Protein AF-A0A8J3I5Z4-F1 (afdb_monomer)

Foldseek 3Di:
DDDDDPPDDDPDDDPDDDDDDDDDDDDPPPPPPPPPPPPPPPPPDDFFAQAPDDLVRQLVQQQDADPNHRAPCRVVSVLLNVLCVVLRGHSVVLVVQLCVQCNVQRRPQSVQQLASNQDACLPPPDDDPRGHRDPHNSRNSNQVSLCCRVCPVVVNDDSNDPVPPD

Mean predicted aligned error: 13.32 Å

Organism: NCBI:txid2778364

pLDDT: mean 82.31, std 19.78, range [40.34, 98.81]

Secondary structure (DSSP, 8-state):
------SSSSS-S---------------------------------SBSS-SS-HHHHHHHHTS-BTTB--TTTT-HHHHHHHHHHHTB-HHHHHHHHHHHHTTTTSHHHHHH--TT--B-TT-S-EETTEE--SSHHHHHHHHHHIIIIIIIS----TT---TT-

Radius of gyration: 31.23 Å; Cα contacts (8 Å, |Δi|>4): 208; chains: 1; bounding box: 58×37×91 Å

Nearest PDB structures (foldseek):
  7pj6-assembly1_AAA  TM=8.235E-01  e=3.923E-05  Streptococcus pneumoniae R6
  7pod-assembly1_A  TM=8.237E-01  e=5.077E-05  Streptococcus pneumoniae R6
  4q2w-assembly1_A  TM=8.570E-01  e=1.119E-03  Streptococcus pneumoniae TIGR4
  4pi9-assembly1_A  TM=7.452E-01  e=4.621E-03  Staphylococcus aureus subsp. aureus Mu50
  5wqw-assembly1_A  TM=6.629E-01  e=1.572E-02  Clostridium perfringens str. 13

Sequence (166 aa):
MSLSRLCLIGLLCLVAFGLAAYVVAPGITASGRAQTTLSLQTEAYIVTGKPTISVAKLDQILCETYNGVRPKACHSGQDLYNLGIEYGIDPIFALAFFRQESTYGTSPLAQRTLNLGNMRCAGYATCYEGFRVYADLAEGYNDWYRLIAHGYVNGEVSSQCPCKDV

Solvent-accessible surface area (backbone atoms only — not comparable to full-atom values): 10231 Å² total; per-residue (Å²): 139,80,92,88,86,89,73,91,89,85,82,91,83,82,92,79,86,79,95,74,83,88,80,90,79,82,75,84,76,74,74,78,71,81,75,78,74,78,75,78,77,76,74,77,88,66,66,61,40,74,65,86,61,53,46,70,56,41,23,56,58,34,54,41,71,50,97,89,34,64,23,84,49,37,77,42,21,58,58,50,43,50,50,15,62,74,66,40,28,21,34,57,54,58,52,51,41,15,40,73,59,17,56,47,30,45,37,77,65,18,66,70,19,32,24,40,64,64,49,61,22,67,86,56,92,47,62,56,99,64,22,36,44,39,96,42,56,64,58,20,44,50,54,49,52,46,39,45,43,45,27,64,71,69,62,55,67,50,102,80,49,52,66,80,87,116

Structure (mmCIF, N/CA/C/O backbone):
data_AF-A0A8J3I5Z4-F1
#
_entry.id   AF-A0A8J3I5Z4-F1
#
loop_
_atom_site.group_PDB
_atom_site.id
_atom_site.type_symbol
_atom_site.label_atom_id
_atom_site.label_alt_id
_atom_site.label_comp_id
_atom_site.label_asym_id
_atom_site.label_entity_id
_atom_site.label_seq_id
_atom_site.pdbx_PDB_ins_code
_atom_site.Cartn_x
_atom_site.Cartn_y
_atom_site.Cartn_z
_atom_site.occupancy
_atom_site.B_iso_or_equiv
_atom_site.auth_seq_id
_atom_site.auth_comp_id
_atom_site.auth_asym_id
_atom_site.auth_atom_id
_atom_site.pdbx_PDB_model_num
ATOM 1 N N . MET A 1 1 ? 44.483 -21.899 50.166 1.00 42.59 1 MET A N 1
ATOM 2 C CA . MET A 1 1 ? 43.941 -20.847 51.056 1.00 42.59 1 MET A CA 1
ATOM 3 C C . MET A 1 1 ? 42.425 -20.958 51.011 1.00 42.59 1 MET A C 1
ATOM 5 O O . MET A 1 1 ? 41.851 -20.745 49.955 1.00 42.59 1 MET A O 1
ATOM 9 N N . SER A 1 2 ? 41.819 -21.453 52.093 1.00 40.53 2 SER A N 1
ATOM 10 C CA . SER A 1 2 ? 40.436 -21.956 52.134 1.00 40.53 2 SER A CA 1
ATOM 11 C C . SER A 1 2 ? 39.484 -20.933 52.756 1.00 40.53 2 SER A C 1
ATOM 13 O O . SER A 1 2 ? 39.735 -20.472 53.868 1.00 40.53 2 SER A O 1
ATOM 15 N N . LEU A 1 3 ? 38.375 -20.643 52.063 1.00 51.94 3 LEU A N 1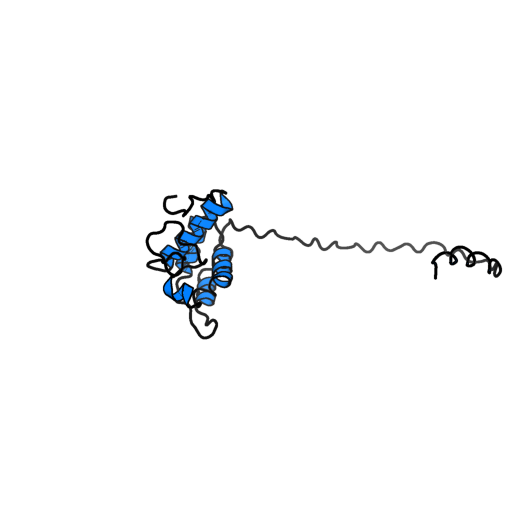
ATOM 16 C CA . LEU A 1 3 ? 37.143 -20.079 52.628 1.00 51.94 3 LEU A CA 1
ATOM 17 C C . LEU A 1 3 ? 36.709 -20.925 53.834 1.00 51.94 3 LEU A C 1
ATOM 19 O O . LEU A 1 3 ? 36.637 -22.140 53.677 1.00 51.94 3 LEU A O 1
ATOM 23 N N . SER A 1 4 ? 36.438 -20.303 54.991 1.00 52.84 4 SER A N 1
ATOM 24 C CA . SER A 1 4 ? 35.485 -20.749 56.040 1.00 52.84 4 SER A CA 1
ATOM 25 C C . SER A 1 4 ? 35.811 -20.107 57.404 1.00 52.84 4 SER A C 1
ATOM 27 O O . SER A 1 4 ? 36.215 -20.826 58.307 1.00 52.84 4 SER A O 1
ATOM 29 N N . ARG A 1 5 ? 35.715 -18.769 57.572 1.00 52.59 5 ARG A N 1
ATOM 30 C CA . ARG A 1 5 ? 35.777 -18.069 58.894 1.00 52.59 5 ARG A CA 1
ATOM 31 C C . ARG A 1 5 ? 35.159 -16.652 58.892 1.00 52.59 5 ARG A C 1
ATOM 33 O O . ARG A 1 5 ? 35.759 -15.721 59.412 1.00 52.59 5 ARG A O 1
ATOM 40 N N . LEU A 1 6 ? 33.985 -16.451 58.293 1.00 50.56 6 LEU A N 1
ATOM 41 C CA . LEU A 1 6 ? 33.252 -15.170 58.397 1.00 50.56 6 LEU A CA 1
ATOM 42 C C . LEU A 1 6 ? 31.758 -15.391 58.670 1.00 50.56 6 LEU A C 1
ATOM 44 O O . LEU A 1 6 ? 30.883 -14.744 58.107 1.00 50.56 6 LEU A O 1
ATOM 48 N N . CYS A 1 7 ? 31.471 -16.341 59.554 1.00 50.69 7 CYS A N 1
ATOM 49 C CA . CYS A 1 7 ? 30.174 -16.482 60.195 1.00 50.69 7 CYS A CA 1
ATOM 50 C C . CYS A 1 7 ? 30.429 -16.406 61.703 1.00 50.69 7 CYS A C 1
ATOM 52 O O . CYS A 1 7 ? 31.345 -17.069 62.182 1.00 50.69 7 CYS A O 1
ATOM 54 N N . LEU A 1 8 ? 29.624 -15.609 62.409 1.00 48.78 8 LEU A N 1
ATOM 55 C CA . LEU A 1 8 ? 29.734 -15.254 63.830 1.00 48.78 8 LEU A CA 1
ATOM 56 C C . LEU A 1 8 ? 30.886 -14.288 64.158 1.00 48.78 8 LEU A C 1
ATOM 58 O O . LEU A 1 8 ? 32.028 -14.708 64.220 1.00 48.78 8 LEU A O 1
ATOM 62 N N . ILE A 1 9 ? 30.555 -13.008 64.376 1.00 50.94 9 ILE A N 1
ATOM 63 C CA . ILE A 1 9 ? 31.105 -12.020 65.352 1.00 50.94 9 ILE A CA 1
ATOM 64 C C . ILE A 1 9 ? 30.618 -10.622 64.895 1.00 50.94 9 ILE A C 1
ATOM 66 O O . ILE A 1 9 ? 31.375 -9.715 64.583 1.00 50.94 9 ILE A O 1
ATOM 70 N N . GLY A 1 10 ? 29.302 -10.453 64.766 1.00 40.34 10 GLY A N 1
ATOM 71 C CA . GLY A 1 10 ? 28.694 -9.164 64.395 1.00 40.34 10 GLY A CA 1
ATOM 72 C C . GLY A 1 10 ? 27.285 -8.992 64.954 1.00 40.34 10 GLY A C 1
ATOM 73 O O . GLY A 1 10 ? 26.504 -8.195 64.453 1.00 40.34 10 GLY A O 1
ATOM 74 N N . LEU A 1 11 ? 26.946 -9.793 65.962 1.00 52.22 11 LEU A N 1
ATOM 75 C CA . LEU A 1 11 ? 25.686 -9.777 66.683 1.00 52.22 11 LEU A CA 1
ATOM 76 C C . LEU A 1 11 ? 26.089 -9.840 68.156 1.00 52.22 11 LEU A C 1
ATOM 78 O O . LEU A 1 11 ? 26.712 -10.827 68.532 1.00 52.22 11 LEU A O 1
ATOM 82 N N . LEU A 1 12 ? 25.779 -8.786 68.924 1.00 50.34 12 LEU A N 1
ATOM 83 C CA . LEU A 1 12 ? 26.123 -8.514 70.341 1.00 50.34 12 LEU A CA 1
ATOM 84 C C . LEU A 1 12 ? 27.144 -7.385 70.546 1.00 50.34 12 LEU A C 1
ATOM 86 O O . LEU A 1 12 ? 28.254 -7.620 71.000 1.00 50.34 12 LEU A O 1
ATOM 90 N N . CYS A 1 13 ? 26.736 -6.144 70.284 1.00 40.97 13 CYS A N 1
ATOM 91 C CA . CYS A 1 13 ? 27.122 -4.987 71.097 1.00 40.97 13 CYS A CA 1
ATOM 92 C C . CYS A 1 13 ? 26.168 -3.831 70.770 1.00 40.97 13 CYS A C 1
ATOM 94 O O . CYS A 1 13 ? 25.931 -3.559 69.600 1.00 40.97 13 CYS A O 1
ATOM 96 N N . LEU A 1 14 ? 25.677 -3.144 71.807 1.00 40.59 14 LEU A N 1
ATOM 97 C CA . LEU A 1 14 ? 24.772 -1.978 71.786 1.00 40.59 14 LEU A CA 1
ATOM 98 C C . LEU A 1 14 ? 23.265 -2.274 71.920 1.00 40.59 14 LEU A C 1
ATOM 100 O O . LEU A 1 14 ? 22.423 -1.628 71.307 1.00 40.59 14 LEU A O 1
ATOM 104 N N . VAL A 1 15 ? 22.920 -3.176 72.844 1.00 48.00 15 VAL A N 1
ATOM 105 C CA . VAL A 1 15 ? 21.737 -2.977 73.699 1.00 48.00 15 VAL A CA 1
ATOM 106 C C . VAL A 1 15 ? 22.200 -2.165 74.905 1.00 48.00 15 VAL A C 1
ATOM 108 O O . VAL A 1 15 ? 22.722 -2.735 75.854 1.00 48.00 15 VAL A O 1
ATOM 111 N N . ALA A 1 16 ? 22.092 -0.843 74.827 1.00 51.28 16 ALA A N 1
ATOM 112 C CA . ALA A 1 16 ? 22.021 0.075 75.966 1.00 51.28 16 ALA A CA 1
ATOM 113 C C . ALA A 1 16 ? 22.096 1.492 75.407 1.00 51.28 16 ALA A C 1
ATOM 115 O O . ALA A 1 16 ? 23.153 1.880 74.938 1.00 51.28 16 ALA A O 1
ATOM 116 N N . PHE A 1 17 ? 20.986 2.224 75.409 1.00 48.28 17 PHE A N 1
ATOM 117 C CA . PHE A 1 17 ? 20.892 3.629 75.822 1.00 48.28 17 PHE A CA 1
ATOM 118 C C . PHE A 1 17 ? 19.505 4.154 75.438 1.00 48.28 17 PHE A C 1
ATOM 120 O O . PHE A 1 17 ? 19.126 4.141 74.273 1.00 48.28 17 PHE A O 1
ATOM 127 N N . GLY A 1 18 ? 18.774 4.657 76.433 1.00 45.47 18 GLY A N 1
ATOM 128 C CA . GLY A 1 18 ? 17.736 5.658 76.196 1.00 45.47 18 GLY A CA 1
ATOM 129 C C . GLY A 1 18 ? 16.291 5.194 76.332 1.00 45.47 18 GLY A C 1
ATOM 130 O O . GLY A 1 18 ? 15.524 5.270 75.382 1.00 45.47 18 GLY A O 1
ATOM 131 N N . LEU A 1 19 ? 15.890 4.823 77.550 1.00 50.56 19 LEU A N 1
ATOM 132 C CA . LEU A 1 19 ? 14.538 5.116 78.028 1.00 50.56 19 LEU A CA 1
ATOM 133 C C . LEU A 1 19 ? 14.365 6.644 78.054 1.00 50.56 19 LEU A C 1
ATOM 135 O O . LEU A 1 19 ? 14.903 7.310 78.934 1.00 50.56 19 LEU A O 1
ATOM 139 N N . ALA A 1 20 ? 13.616 7.191 77.100 1.00 51.19 20 ALA A N 1
ATOM 140 C CA . ALA A 1 20 ? 13.028 8.521 77.199 1.00 51.19 20 ALA A CA 1
ATOM 141 C C . ALA A 1 20 ? 11.578 8.433 76.714 1.00 51.19 20 ALA A C 1
ATOM 143 O O . ALA A 1 20 ? 11.296 8.113 75.562 1.00 51.19 20 ALA A O 1
ATOM 144 N N . ALA A 1 21 ? 10.666 8.626 77.659 1.00 49.41 21 ALA A N 1
ATOM 145 C CA . ALA A 1 21 ? 9.230 8.607 77.468 1.00 49.41 21 ALA A CA 1
ATOM 146 C C . ALA A 1 21 ? 8.710 9.916 76.839 1.00 49.41 21 ALA A C 1
ATOM 148 O O . ALA A 1 21 ? 9.381 10.944 76.908 1.00 49.41 21 ALA A O 1
ATOM 149 N N . TYR A 1 22 ? 7.451 9.847 76.377 1.00 44.88 22 TYR A N 1
ATOM 150 C CA . TYR A 1 22 ? 6.548 10.933 75.945 1.00 44.88 22 TYR A CA 1
ATOM 151 C C . TYR A 1 22 ? 6.810 11.445 74.512 1.00 44.88 22 TYR A C 1
ATOM 153 O O . TYR A 1 22 ? 7.924 11.804 74.171 1.00 44.88 22 TYR A O 1
ATOM 161 N N . VAL A 1 23 ? 5.855 11.492 73.574 1.00 47.59 23 VAL A N 1
ATOM 162 C CA . VAL A 1 23 ? 4.419 11.817 73.649 1.00 47.59 23 VAL A CA 1
ATOM 163 C C . VAL A 1 23 ? 3.655 11.028 72.567 1.00 47.59 23 VAL A C 1
ATOM 165 O O . VAL A 1 23 ? 4.051 11.031 71.403 1.00 47.59 23 VAL A O 1
ATOM 168 N N . VAL A 1 24 ? 2.533 10.390 72.921 1.00 55.66 24 VAL A N 1
ATOM 169 C CA . VAL A 1 24 ? 1.562 9.868 71.941 1.00 55.66 24 VAL A CA 1
ATOM 170 C C . VAL A 1 24 ? 0.753 11.054 71.417 1.00 55.66 24 VAL A C 1
ATOM 172 O O . VAL A 1 24 ? -0.097 11.587 72.127 1.00 55.66 24 VAL A O 1
ATOM 175 N N . ALA A 1 25 ? 1.035 11.495 70.192 1.00 58.53 25 ALA A N 1
ATOM 176 C CA . ALA A 1 25 ? 0.177 12.447 69.496 1.00 58.53 25 ALA A CA 1
ATOM 177 C C . ALA A 1 25 ? -1.092 11.723 69.000 1.00 58.53 25 ALA A C 1
ATOM 179 O O . ALA A 1 25 ? -0.974 10.690 68.332 1.00 58.53 25 ALA A O 1
ATOM 180 N N . PRO A 1 26 ? -2.303 12.225 69.299 1.00 58.47 26 PRO A N 1
ATOM 181 C CA . PRO A 1 26 ? -3.528 11.656 68.769 1.00 58.47 26 PRO A CA 1
ATOM 182 C C . PRO A 1 26 ? -3.738 12.107 67.317 1.00 58.47 26 PRO A C 1
ATOM 184 O O . PRO A 1 26 ? -3.685 13.293 67.006 1.00 58.47 26 PRO A O 1
ATOM 187 N N . GLY A 1 27 ? -4.006 11.133 66.446 1.00 57.56 27 GLY A N 1
ATOM 188 C CA . GLY A 1 27 ? -4.813 11.286 65.234 1.00 57.56 27 GLY A CA 1
ATOM 189 C C . GLY A 1 27 ? -4.358 12.324 64.209 1.00 57.56 27 GLY A C 1
ATOM 190 O O . GLY A 1 27 ? -4.991 13.365 64.063 1.00 57.56 27 GLY A O 1
ATOM 191 N N . ILE A 1 28 ? -3.380 11.973 63.368 1.00 54.31 28 ILE A N 1
ATOM 192 C CA . ILE A 1 28 ? -3.390 12.494 61.997 1.00 54.31 28 ILE A CA 1
ATOM 193 C C . ILE A 1 28 ? -4.484 11.721 61.259 1.00 54.31 28 ILE A C 1
ATOM 195 O O . ILE A 1 28 ? -4.272 10.599 60.804 1.00 54.31 28 ILE A O 1
ATOM 199 N N . THR A 1 29 ? -5.678 12.302 61.160 1.00 57.28 29 THR A N 1
ATOM 200 C CA . THR A 1 29 ? -6.632 11.910 60.122 1.00 57.28 29 THR A CA 1
ATOM 201 C C . THR A 1 29 ? -5.954 12.142 58.780 1.00 57.28 29 THR A C 1
ATOM 203 O O . THR A 1 29 ? -5.798 13.281 58.338 1.00 57.28 29 THR A O 1
ATOM 206 N N . ALA A 1 30 ? -5.512 11.056 58.149 1.00 58.66 30 ALA A N 1
ATOM 207 C CA . ALA A 1 30 ? -5.125 11.070 56.753 1.00 58.66 30 ALA A CA 1
ATOM 208 C C . ALA A 1 30 ? -6.342 11.549 55.952 1.00 58.66 30 ALA A C 1
ATOM 210 O O . ALA A 1 30 ? -7.336 10.836 55.822 1.00 58.66 30 ALA A O 1
ATOM 211 N N . SER A 1 31 ? -6.286 12.789 55.468 1.00 62.94 31 SER A N 1
ATOM 212 C CA . SER A 1 31 ? -7.228 13.279 54.471 1.00 62.94 31 SER A CA 1
A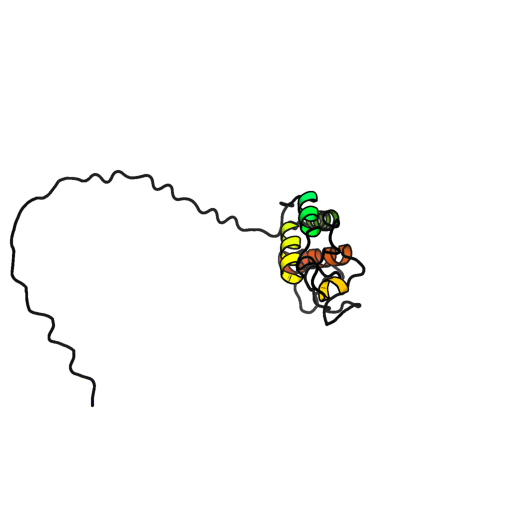TOM 213 C C . SER A 1 31 ? -7.089 12.370 53.255 1.00 62.94 31 SER A C 1
ATOM 215 O O . SER A 1 31 ? -6.038 12.346 52.609 1.00 62.94 31 SER A O 1
ATOM 217 N N . GLY A 1 32 ? -8.114 11.552 53.008 1.00 57.97 32 GLY A N 1
ATOM 218 C CA . GLY A 1 32 ? -8.196 10.678 51.850 1.00 57.97 32 GLY A CA 1
ATOM 219 C C . GLY A 1 32 ? -8.230 11.535 50.596 1.00 57.97 32 GLY A C 1
ATOM 220 O O . GLY A 1 32 ? -9.295 11.932 50.130 1.00 57.97 32 GLY A O 1
ATOM 221 N N . ARG A 1 33 ? -7.054 11.853 50.054 1.00 63.47 33 ARG A N 1
ATOM 222 C CA . ARG A 1 33 ? -6.938 12.412 48.715 1.00 63.47 33 ARG A CA 1
ATOM 223 C C . ARG A 1 33 ? -7.512 11.350 47.791 1.00 63.47 33 ARG A C 1
ATOM 225 O O . ARG A 1 33 ? -6.933 10.271 47.687 1.00 63.47 33 ARG A O 1
ATOM 232 N N . ALA A 1 34 ? -8.657 11.638 47.176 1.00 64.50 34 ALA A N 1
ATOM 233 C CA . ALA A 1 34 ? -9.178 10.829 46.089 1.00 64.50 34 ALA A CA 1
ATOM 234 C C . ALA A 1 34 ? -8.044 10.674 45.069 1.00 64.50 34 ALA A C 1
ATOM 236 O O . ALA A 1 34 ? -7.643 11.634 44.408 1.00 64.50 34 ALA A O 1
ATOM 237 N N . GLN A 1 35 ? -7.445 9.487 45.032 1.00 56.28 35 GLN A N 1
ATOM 238 C CA . GLN A 1 35 ? -6.535 9.120 43.971 1.00 56.28 35 GLN A CA 1
ATOM 239 C C . GLN A 1 35 ? -7.430 8.904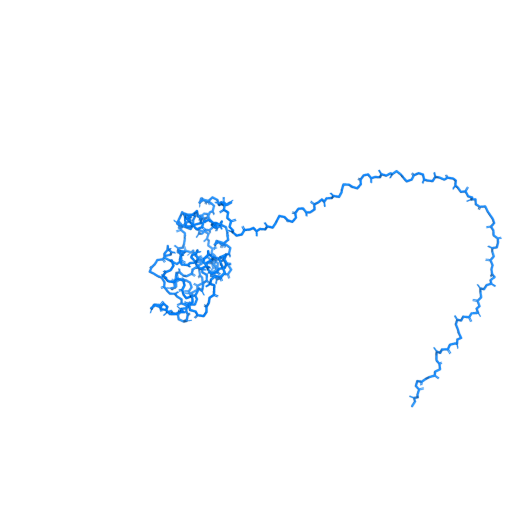 42.764 1.00 56.28 35 GLN A C 1
ATOM 241 O O . GLN A 1 35 ? -8.076 7.867 42.641 1.00 56.28 35 GLN A O 1
ATOM 246 N N . THR A 1 36 ? -7.509 9.914 41.901 1.00 56.16 36 THR A N 1
ATOM 247 C CA . THR A 1 36 ? -7.945 9.712 40.526 1.00 56.16 36 THR A CA 1
ATOM 248 C C . THR A 1 36 ? -6.961 8.718 39.931 1.00 56.16 36 THR A C 1
ATOM 250 O O . THR A 1 36 ? -5.858 9.081 39.523 1.00 56.16 36 THR A O 1
ATOM 253 N N . THR A 1 37 ? -7.315 7.438 39.970 1.00 57.97 37 THR A N 1
ATOM 254 C CA . THR A 1 37 ? -6.649 6.421 39.179 1.00 57.97 37 THR A CA 1
ATOM 255 C C . THR A 1 37 ? -6.869 6.836 37.736 1.00 57.97 37 THR A C 1
ATOM 257 O O . THR A 1 37 ? -7.967 6.725 37.194 1.00 57.97 37 THR A O 1
ATOM 260 N N . LEU A 1 38 ? -5.833 7.413 37.130 1.00 54.22 38 LEU A N 1
ATOM 261 C CA . LEU A 1 38 ? -5.794 7.608 35.696 1.00 54.22 38 LEU A CA 1
ATOM 262 C C . LEU A 1 38 ? -5.860 6.201 35.102 1.00 54.22 38 LEU A C 1
ATOM 264 O O . LEU A 1 38 ? -4.872 5.468 35.109 1.00 54.22 38 LEU A O 1
ATOM 268 N N . SER A 1 39 ? -7.058 5.783 34.698 1.00 56.31 39 SER A N 1
ATOM 269 C CA . SER A 1 39 ? -7.232 4.582 33.902 1.00 56.31 39 SER A CA 1
ATOM 270 C C . SER A 1 39 ? -6.487 4.853 32.606 1.00 56.31 39 SER A C 1
ATOM 272 O O . SER A 1 39 ? -6.936 5.635 31.770 1.00 56.31 39 SER A O 1
ATOM 274 N N . LEU A 1 40 ? -5.292 4.280 32.484 1.00 57.03 40 LEU A N 1
ATOM 275 C CA . LEU A 1 40 ? -4.608 4.191 31.211 1.00 57.03 40 LEU A CA 1
ATOM 276 C C . LEU A 1 40 ? -5.467 3.248 30.365 1.00 57.03 40 LEU A C 1
ATOM 278 O O . LEU A 1 40 ? -5.277 2.031 30.401 1.00 57.03 40 LEU A O 1
ATOM 282 N N . GLN A 1 41 ? -6.476 3.796 29.681 1.00 58.41 41 GLN A N 1
ATOM 283 C CA . GLN A 1 41 ? -7.171 3.087 28.618 1.00 58.41 41 GLN A CA 1
ATOM 284 C C . GLN A 1 41 ? -6.110 2.778 27.573 1.00 58.41 41 GLN A C 1
ATOM 286 O O . GLN A 1 41 ? -5.752 3.604 26.739 1.00 58.41 41 GLN A O 1
ATOM 291 N N . THR A 1 42 ? -5.541 1.584 27.680 1.00 61.81 42 THR A N 1
ATOM 292 C CA . THR A 1 42 ? -4.766 1.003 26.600 1.00 61.81 42 THR A CA 1
ATOM 293 C C . THR A 1 42 ? -5.815 0.585 25.586 1.00 61.81 42 THR A C 1
ATOM 295 O O . THR A 1 42 ? -6.298 -0.545 25.625 1.00 61.81 42 THR A O 1
ATOM 298 N N . GLU A 1 43 ? -6.283 1.533 24.773 1.00 71.19 43 GLU A N 1
ATOM 299 C CA . GLU A 1 43 ? -7.119 1.185 23.635 1.00 71.19 43 GLU A CA 1
ATOM 300 C C . GLU A 1 43 ? -6.282 0.255 22.762 1.00 71.19 43 GLU A C 1
ATOM 302 O O . GLU A 1 43 ? -5.211 0.616 22.268 1.00 71.19 43 GLU A O 1
ATOM 307 N N . ALA A 1 44 ? -6.718 -0.998 22.674 1.00 79.50 44 ALA A N 1
ATOM 308 C CA . ALA A 1 44 ? -6.101 -1.950 21.780 1.00 79.50 44 ALA A CA 1
ATOM 309 C C . ALA A 1 44 ? -6.332 -1.446 20.353 1.00 79.50 44 ALA A C 1
ATOM 311 O O . ALA A 1 44 ? -7.474 -1.268 19.933 1.00 79.50 44 ALA A O 1
ATOM 312 N N . TYR A 1 45 ? -5.253 -1.208 19.610 1.00 84.56 45 TYR A N 1
ATOM 313 C CA . TYR A 1 45 ? -5.343 -0.908 18.187 1.00 84.56 45 TYR A CA 1
ATOM 314 C C . TYR A 1 45 ? -5.772 -2.180 17.448 1.00 84.56 45 TYR A C 1
ATOM 316 O O . TYR A 1 45 ? -5.026 -3.159 17.412 1.00 84.56 45 TYR A O 1
ATOM 324 N N . ILE A 1 46 ? -6.981 -2.174 16.884 1.00 92.62 46 ILE A N 1
ATOM 325 C CA . ILE A 1 46 ? -7.541 -3.301 16.129 1.00 92.62 46 ILE A CA 1
ATOM 326 C C . ILE A 1 46 ? -7.378 -3.019 14.634 1.00 92.62 46 ILE A C 1
ATOM 328 O O . ILE A 1 46 ? -7.758 -1.955 14.160 1.00 92.62 46 ILE A O 1
ATOM 332 N N . VAL A 1 47 ? -6.813 -3.980 13.896 1.00 95.88 47 VAL A N 1
ATOM 333 C CA . VAL A 1 47 ? -6.561 -3.855 12.447 1.00 95.88 47 VAL A CA 1
ATOM 334 C C . VAL A 1 47 ? -7.852 -3.779 11.625 1.00 95.88 47 VAL A C 1
ATOM 336 O O . VAL A 1 47 ? -7.920 -3.077 10.618 1.00 95.88 47 VAL A O 1
ATOM 339 N N . THR A 1 48 ? -8.890 -4.489 12.064 1.00 97.19 48 THR A N 1
ATOM 340 C CA . THR A 1 48 ? -10.214 -4.482 11.443 1.00 97.19 48 THR A CA 1
ATOM 341 C C . THR A 1 48 ? -11.047 -3.319 11.954 1.00 97.19 48 THR A C 1
ATOM 343 O O . THR A 1 48 ? -11.088 -3.062 13.159 1.00 97.19 48 THR A O 1
ATOM 346 N N . GLY A 1 49 ? -11.800 -2.684 11.067 1.00 95.56 49 GLY A N 1
ATOM 347 C CA . GLY A 1 49 ? -12.689 -1.596 11.434 1.00 95.56 49 GLY A CA 1
ATOM 348 C C . GLY A 1 49 ? -12.916 -0.620 10.296 1.00 95.56 49 GLY A C 1
ATOM 349 O O . GLY A 1 49 ? -12.460 -0.805 9.170 1.00 95.56 49 GLY A O 1
ATOM 350 N N . LYS A 1 50 ? -13.656 0.443 10.608 1.00 96.06 50 LYS A N 1
ATOM 351 C CA . LYS A 1 50 ? -13.843 1.558 9.678 1.00 96.06 50 LYS A CA 1
ATOM 352 C C . LYS A 1 50 ? -12.551 2.372 9.583 1.00 96.06 50 LYS A C 1
ATOM 354 O O . LYS A 1 50 ? -11.828 2.447 10.575 1.00 96.06 50 LYS A O 1
ATOM 359 N N . PRO A 1 51 ? -12.309 3.058 8.457 1.00 98.19 51 PRO A N 1
ATOM 360 C CA . PRO A 1 51 ? -11.158 3.936 8.345 1.00 98.19 51 PRO A CA 1
ATOM 361 C C . PRO A 1 51 ? -11.099 5.018 9.423 1.00 98.19 51 PRO A C 1
ATOM 363 O O . PRO A 1 51 ? -12.071 5.749 9.626 1.00 98.19 51 PRO A O 1
ATOM 366 N N . THR A 1 52 ? -9.936 5.158 10.060 1.00 97.62 52 THR A N 1
ATOM 367 C CA . THR A 1 52 ? -9.651 6.236 11.027 1.00 97.62 52 THR A CA 1
ATOM 368 C C . THR A 1 52 ? -8.841 7.383 10.416 1.00 97.62 52 THR A C 1
ATOM 370 O O . THR A 1 52 ? -8.662 8.431 11.036 1.00 97.62 52 THR A O 1
ATOM 373 N N . ILE A 1 53 ? -8.391 7.220 9.169 1.00 98.19 53 ILE A N 1
ATOM 374 C CA . ILE A 1 53 ? -7.650 8.212 8.384 1.00 98.19 53 ILE A CA 1
ATOM 375 C C . ILE A 1 53 ? -8.459 8.645 7.156 1.00 98.19 53 ILE A C 1
ATOM 377 O O . ILE A 1 53 ? -9.154 7.834 6.554 1.00 98.19 53 ILE A O 1
ATOM 381 N N . SER A 1 54 ? -8.383 9.920 6.762 1.00 98.75 54 SER A N 1
ATOM 382 C CA . SER A 1 54 ? -9.053 10.421 5.552 1.00 98.75 54 SER A CA 1
ATOM 383 C C . SER A 1 54 ? -8.206 10.218 4.292 1.00 98.75 54 SER A C 1
ATOM 385 O O . SER A 1 54 ? -6.976 10.207 4.357 1.00 98.75 54 SER A O 1
ATOM 387 N N . VAL A 1 55 ? -8.855 10.159 3.123 1.00 98.75 55 VAL A N 1
ATOM 388 C CA . VAL A 1 5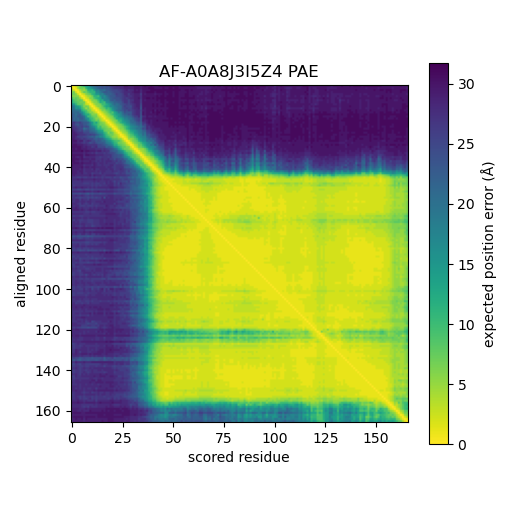5 ? -8.179 10.102 1.810 1.00 98.75 55 VAL A CA 1
ATOM 389 C C . VAL A 1 55 ? -7.206 11.267 1.628 1.00 98.75 55 VAL A C 1
ATOM 391 O O . VAL A 1 55 ? -6.049 11.057 1.280 1.00 98.75 55 VAL A O 1
ATOM 394 N N . ALA A 1 56 ? -7.633 12.493 1.946 1.00 98.69 56 ALA A N 1
ATOM 395 C CA . ALA A 1 56 ? -6.774 13.670 1.836 1.00 98.69 56 ALA A CA 1
ATOM 396 C C . ALA A 1 56 ? -5.518 13.560 2.716 1.00 98.69 56 ALA A C 1
ATOM 398 O O . ALA A 1 56 ? -4.448 14.022 2.325 1.00 98.69 56 ALA A O 1
ATOM 399 N N . LYS A 1 57 ? -5.626 12.928 3.895 1.00 98.75 57 LYS A N 1
ATOM 400 C CA . LYS A 1 57 ? -4.473 12.703 4.769 1.00 98.75 57 LYS A CA 1
ATOM 401 C C . LYS A 1 57 ? -3.561 11.594 4.241 1.00 98.75 57 LYS A C 1
ATOM 403 O O . LYS A 1 57 ? -2.345 11.750 4.322 1.00 98.75 57 LYS A O 1
ATOM 408 N N . LEU A 1 58 ? -4.124 10.521 3.683 1.00 98.62 58 LEU A N 1
ATOM 409 C CA . LEU A 1 58 ? -3.353 9.489 2.985 1.00 98.62 58 LEU A CA 1
ATOM 410 C C . LEU A 1 58 ? -2.550 10.098 1.834 1.00 98.62 58 LEU A C 1
ATOM 412 O O . LEU A 1 58 ? -1.337 9.929 1.796 1.00 98.62 58 LEU A O 1
ATOM 416 N N . ASP A 1 59 ? -3.193 10.868 0.958 1.00 98.56 59 ASP A N 1
ATOM 417 C CA . ASP A 1 59 ? -2.516 11.527 -0.160 1.00 98.56 59 ASP A CA 1
ATOM 418 C C . ASP A 1 59 ? -1.485 12.548 0.304 1.00 98.56 59 ASP A C 1
ATOM 420 O O . ASP A 1 59 ? -0.395 12.600 -0.258 1.00 98.56 59 ASP A O 1
ATOM 424 N N . GLN A 1 60 ? -1.781 13.325 1.352 1.00 98.56 60 GLN A N 1
ATOM 425 C CA . GLN A 1 60 ? -0.797 14.236 1.934 1.00 98.56 60 GLN A CA 1
ATOM 426 C C . GLN A 1 60 ? 0.488 13.480 2.293 1.00 98.56 60 GLN A C 1
ATOM 428 O O . GLN A 1 60 ? 1.566 13.925 1.915 1.00 98.56 60 GLN A O 1
ATOM 433 N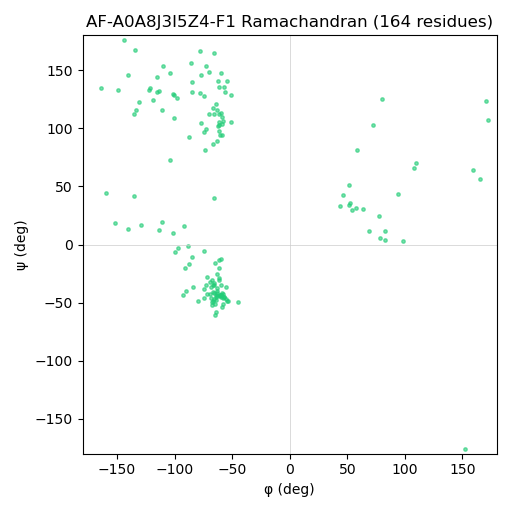 N . ILE A 1 61 ? 0.369 12.342 2.982 1.00 98.50 61 ILE A N 1
ATOM 434 C CA . ILE A 1 61 ? 1.510 11.515 3.392 1.00 98.50 61 ILE A CA 1
ATOM 435 C C . ILE A 1 61 ? 2.182 10.896 2.158 1.00 98.50 61 ILE A C 1
ATOM 437 O O . ILE A 1 61 ? 3.372 11.081 1.939 1.00 98.50 61 ILE A O 1
ATOM 441 N N . LEU A 1 62 ? 1.431 10.228 1.281 1.00 98.38 62 LEU A N 1
ATOM 442 C CA . LEU A 1 62 ? 1.987 9.554 0.100 1.00 98.38 62 LEU A CA 1
ATOM 443 C C . LEU A 1 62 ? 2.612 10.518 -0.925 1.00 98.38 62 LEU A C 1
ATOM 445 O O . LEU A 1 62 ? 3.373 10.084 -1.788 1.00 98.38 62 LEU A O 1
ATOM 449 N N . CYS A 1 63 ? 2.320 11.816 -0.846 1.00 98.31 63 CYS A N 1
ATOM 450 C CA . CYS A 1 63 ? 2.907 12.845 -1.700 1.00 98.31 63 CYS A CA 1
ATOM 451 C C . CYS A 1 63 ? 4.095 13.591 -1.082 1.00 98.31 63 CYS A C 1
ATOM 453 O O . CYS A 1 63 ? 4.706 14.409 -1.777 1.00 98.31 63 CYS A O 1
ATOM 455 N N . GLU A 1 64 ? 4.457 13.311 0.171 1.00 98.25 64 GLU A N 1
ATOM 456 C CA . GLU A 1 64 ? 5.699 13.810 0.759 1.00 98.25 64 GLU A CA 1
ATOM 457 C C . GLU A 1 64 ? 6.933 13.214 0.060 1.00 98.25 64 GLU A C 1
ATOM 459 O O . GLU A 1 64 ? 6.874 12.247 -0.701 1.00 98.25 64 GLU A O 1
ATOM 464 N N . THR A 1 65 ? 8.091 13.827 0.304 1.00 96.31 65 THR A N 1
ATOM 465 C CA . THR A 1 65 ? 9.380 13.306 -0.159 1.00 96.31 65 THR A CA 1
ATOM 466 C C . THR A 1 65 ? 10.048 12.535 0.968 1.00 96.31 65 THR A C 1
ATOM 468 O O . THR A 1 65 ? 10.281 13.084 2.044 1.00 96.31 65 THR A O 1
ATOM 471 N N . TYR A 1 66 ? 10.423 11.288 0.697 1.00 95.38 66 TYR A N 1
ATOM 472 C CA . TYR A 1 66 ? 11.099 10.409 1.644 1.00 95.38 66 TYR A CA 1
ATOM 473 C C . TYR A 1 66 ? 12.467 10.027 1.090 1.00 95.38 66 TYR A C 1
ATOM 475 O O . TYR A 1 66 ? 12.581 9.550 -0.036 1.00 95.38 66 TYR A O 1
ATOM 483 N N . ASN A 1 67 ? 13.528 10.280 1.861 1.00 93.62 67 ASN A N 1
ATOM 484 C CA . ASN A 1 67 ? 14.916 10.035 1.444 1.00 93.62 67 ASN A CA 1
ATOM 485 C C . ASN A 1 67 ? 15.278 10.672 0.083 1.00 93.62 67 ASN A C 1
ATOM 487 O O . ASN A 1 67 ? 16.026 10.098 -0.703 1.00 93.62 67 ASN A O 1
ATOM 491 N N . GLY A 1 68 ? 14.721 11.852 -0.212 1.00 95.81 68 GLY A N 1
ATOM 492 C CA . GLY A 1 68 ? 14.952 12.570 -1.473 1.00 95.81 68 GLY A CA 1
ATOM 493 C C . GLY A 1 68 ? 14.157 12.047 -2.675 1.00 95.81 68 GLY A C 1
ATOM 494 O O . GLY A 1 68 ? 14.350 12.541 -3.782 1.00 95.81 68 GLY A O 1
ATOM 495 N N . VAL A 1 69 ? 13.255 11.081 -2.478 1.00 96.31 69 VAL A N 1
ATOM 496 C CA . VAL A 1 69 ? 12.429 10.487 -3.535 1.00 96.31 69 VAL A CA 1
ATOM 497 C C . VAL A 1 69 ? 10.950 10.673 -3.199 1.00 96.31 69 VAL A C 1
ATOM 499 O O . VAL A 1 69 ? 10.523 10.448 -2.068 1.00 96.31 69 VAL A O 1
ATOM 502 N N . ARG A 1 70 ? 10.144 11.080 -4.182 1.00 95.88 70 ARG A N 1
ATOM 503 C CA . ARG A 1 70 ? 8.681 11.107 -4.046 1.00 95.88 70 ARG A CA 1
ATOM 504 C C . ARG A 1 70 ? 8.114 9.721 -4.384 1.00 95.88 70 ARG A C 1
ATOM 506 O O . ARG A 1 70 ? 8.484 9.180 -5.430 1.00 95.88 70 ARG A O 1
ATOM 513 N N . PRO A 1 71 ? 7.228 9.143 -3.557 1.00 96.31 71 PRO A N 1
ATOM 514 C CA . PRO A 1 71 ? 6.551 7.893 -3.876 1.00 96.31 71 PRO A CA 1
ATOM 515 C C . PRO A 1 71 ? 5.819 7.936 -5.217 1.00 96.31 71 PRO A C 1
ATOM 517 O O . PRO A 1 71 ? 5.111 8.900 -5.515 1.00 96.31 71 PRO A O 1
ATOM 520 N N . LYS A 1 72 ? 5.869 6.830 -5.970 1.00 97.06 72 LYS A N 1
ATOM 521 C CA . LYS A 1 72 ? 4.920 6.589 -7.075 1.00 97.06 72 LYS A CA 1
ATOM 522 C C . LYS A 1 72 ? 3.469 6.509 -6.578 1.00 97.06 72 LYS A C 1
ATOM 524 O O . LYS A 1 72 ? 2.551 6.705 -7.358 1.00 97.06 72 LYS A O 1
ATOM 529 N N . ALA A 1 73 ? 3.293 6.244 -5.281 1.00 97.19 73 ALA A N 1
ATOM 530 C CA . ALA A 1 73 ? 2.018 6.169 -4.580 1.00 97.19 73 ALA A CA 1
ATOM 531 C C . ALA A 1 73 ? 1.349 7.519 -4.302 1.00 97.19 73 ALA A C 1
ATOM 533 O O . ALA A 1 73 ? 0.227 7.552 -3.798 1.00 97.19 73 ALA A O 1
ATOM 534 N N . CYS A 1 74 ? 1.996 8.638 -4.609 1.00 98.00 74 CYS A N 1
ATOM 535 C CA . CYS A 1 74 ? 1.338 9.926 -4.486 1.00 98.00 74 CYS A CA 1
ATOM 536 C C . CYS A 1 74 ? 0.054 9.983 -5.337 1.00 98.00 74 CYS A C 1
ATOM 538 O O . CYS A 1 74 ? 0.071 9.580 -6.496 1.00 98.00 74 CYS A O 1
ATOM 540 N N . HIS A 1 75 ? -1.032 10.509 -4.759 1.00 97.94 75 HIS A N 1
ATOM 541 C CA . HIS A 1 75 ? -2.386 10.545 -5.334 1.00 97.94 75 HIS A CA 1
ATOM 542 C C . HIS A 1 75 ? -3.095 9.180 -5.447 1.00 97.94 75 HIS A C 1
ATOM 544 O O . HIS A 1 75 ? -4.137 9.096 -6.090 1.00 97.94 75 HIS A O 1
ATOM 550 N N . SER A 1 76 ? -2.566 8.121 -4.817 1.00 98.06 76 SER A N 1
ATOM 551 C CA . SER A 1 76 ? -3.217 6.795 -4.749 1.00 98.06 76 SER A CA 1
ATOM 552 C C . SER A 1 76 ? -3.920 6.516 -3.412 1.00 98.06 76 SER A C 1
ATOM 554 O O . SER A 1 76 ? -4.354 5.395 -3.148 1.00 98.06 76 SER A O 1
ATOM 556 N N . GLY A 1 77 ? -4.053 7.522 -2.541 1.00 98.25 77 GLY A N 1
ATOM 557 C CA . GLY A 1 77 ? -4.684 7.380 -1.230 1.00 98.25 77 GLY A CA 1
ATOM 558 C C . GLY A 1 77 ? -6.150 6.955 -1.309 1.00 98.25 77 GLY A C 1
ATOM 559 O O . GLY A 1 77 ? -6.625 6.265 -0.410 1.00 98.25 77 GLY A O 1
ATOM 560 N N . GLN A 1 78 ? -6.857 7.310 -2.388 1.00 98.69 78 GLN A N 1
ATOM 561 C CA . GLN A 1 78 ? -8.238 6.876 -2.613 1.00 98.69 78 GLN A CA 1
ATOM 562 C C . GLN A 1 78 ? -8.336 5.359 -2.829 1.00 98.69 78 GLN A C 1
ATOM 564 O O . GLN A 1 78 ? -9.224 4.734 -2.254 1.00 98.69 78 GLN A O 1
ATOM 569 N N . ASP A 1 79 ? -7.417 4.765 -3.596 1.00 98.50 79 ASP A N 1
ATOM 570 C CA . ASP A 1 79 ? -7.403 3.321 -3.863 1.00 98.50 79 ASP A CA 1
ATOM 571 C C . ASP A 1 79 ? -7.127 2.542 -2.575 1.00 98.50 79 ASP A C 1
ATOM 573 O O . ASP A 1 79 ? -7.862 1.617 -2.228 1.00 98.50 79 ASP A O 1
ATOM 577 N N . LEU A 1 80 ? -6.118 2.981 -1.811 1.00 98.25 80 LEU A N 1
ATOM 578 C CA . LEU A 1 80 ? -5.776 2.389 -0.518 1.00 98.25 80 LEU A CA 1
ATOM 579 C C . LEU A 1 80 ? -6.955 2.484 0.468 1.00 98.25 80 LEU A C 1
ATOM 581 O O . LEU A 1 80 ? -7.287 1.519 1.149 1.00 98.25 80 LEU A O 1
ATOM 585 N N . TYR A 1 81 ? -7.629 3.636 0.515 1.00 98.81 81 TYR A N 1
ATOM 586 C CA . TYR A 1 81 ? -8.799 3.848 1.367 1.00 98.81 81 TYR A CA 1
ATOM 587 C C . TYR A 1 81 ? -9.985 2.954 0.982 1.00 98.81 81 TYR A C 1
ATOM 589 O O . TYR A 1 81 ? -10.612 2.357 1.858 1.00 98.81 81 TYR A O 1
ATOM 597 N N . ASN A 1 82 ? -10.285 2.852 -0.316 1.00 98.81 82 ASN A N 1
ATOM 598 C CA . ASN A 1 82 ? -11.401 2.057 -0.828 1.00 98.81 82 ASN A CA 1
ATOM 599 C C . ASN A 1 82 ? -11.219 0.571 -0.523 1.00 98.81 82 ASN A C 1
ATOM 601 O O . ASN A 1 82 ? -12.151 -0.059 -0.031 1.00 98.81 82 ASN A O 1
ATOM 605 N N . LEU A 1 83 ? -10.011 0.042 -0.728 1.00 98.75 83 LEU A N 1
ATOM 606 C CA . LEU A 1 83 ? -9.687 -1.339 -0.371 1.00 98.75 83 LEU A CA 1
ATOM 607 C C . LEU A 1 83 ? -9.801 -1.572 1.143 1.00 98.75 83 LEU A C 1
ATOM 609 O O . LEU A 1 83 ? -10.302 -2.606 1.573 1.00 98.75 83 LEU A O 1
ATOM 613 N N . GLY A 1 84 ? -9.421 -0.594 1.971 1.00 98.56 84 GLY A N 1
ATOM 614 C CA . GLY A 1 84 ? -9.660 -0.670 3.414 1.00 98.56 84 GLY A CA 1
ATOM 615 C C . GLY A 1 84 ? -11.140 -0.841 3.770 1.00 98.56 84 GLY A C 1
ATOM 616 O O . GLY A 1 84 ? -11.490 -1.680 4.599 1.00 98.56 84 GLY A O 1
ATOM 617 N N . ILE A 1 85 ? -12.030 -0.106 3.098 1.00 98.69 85 ILE A N 1
ATOM 618 C CA . ILE A 1 85 ? -13.479 -0.292 3.257 1.00 98.69 85 ILE A CA 1
ATOM 619 C C . ILE A 1 85 ? -13.908 -1.681 2.780 1.00 98.69 85 ILE A C 1
ATOM 621 O O . ILE A 1 85 ? -14.644 -2.358 3.496 1.00 98.69 85 ILE A O 1
ATOM 625 N N . GLU A 1 86 ? -13.457 -2.093 1.596 1.00 98.44 86 GLU A N 1
ATOM 626 C CA . GLU A 1 86 ? -13.830 -3.361 0.964 1.00 98.44 86 GLU A CA 1
ATOM 627 C C . GLU A 1 86 ? -13.484 -4.571 1.838 1.00 98.44 86 GLU A C 1
ATOM 629 O O . GLU A 1 86 ? -14.335 -5.426 2.075 1.00 98.44 86 GLU A O 1
ATOM 634 N N . TYR A 1 87 ? -12.273 -4.600 2.393 1.00 97.88 87 TYR A N 1
ATOM 635 C CA . TYR A 1 87 ? -11.799 -5.695 3.241 1.00 97.88 87 TYR A CA 1
ATOM 636 C C . TYR A 1 87 ? -12.132 -5.515 4.732 1.00 97.88 87 TYR A C 1
ATOM 638 O O . TYR A 1 87 ? -11.783 -6.369 5.547 1.00 97.88 87 TYR A O 1
ATOM 646 N N . GLY A 1 88 ? -12.781 -4.412 5.125 1.00 98.12 88 GLY A N 1
ATOM 647 C CA . GLY A 1 88 ? -13.076 -4.113 6.532 1.00 98.12 88 GLY A CA 1
ATOM 648 C C . GLY A 1 88 ? -11.824 -3.902 7.396 1.00 98.12 88 GLY A C 1
ATOM 649 O O . GLY A 1 88 ? -11.833 -4.214 8.590 1.00 98.12 88 GLY A O 1
ATOM 650 N N . ILE A 1 89 ? -10.745 -3.395 6.797 1.00 98.44 89 ILE A N 1
ATOM 651 C CA . ILE A 1 89 ? -9.450 -3.127 7.432 1.00 98.44 89 ILE A CA 1
ATOM 652 C C . ILE A 1 89 ? -9.206 -1.622 7.443 1.00 98.44 89 ILE A C 1
ATOM 654 O O . ILE A 1 89 ? -9.295 -0.958 6.412 1.00 98.44 89 ILE A O 1
ATOM 658 N N . ASP A 1 90 ? -8.815 -1.075 8.589 1.00 98.44 90 ASP A N 1
ATOM 659 C CA . ASP A 1 90 ? -8.500 0.346 8.675 1.00 98.44 90 ASP A CA 1
ATOM 660 C C . ASP A 1 90 ? -7.234 0.672 7.838 1.00 98.44 90 ASP A C 1
ATOM 662 O O . ASP A 1 90 ? -6.143 0.169 8.139 1.00 98.44 90 ASP A O 1
ATOM 666 N N . PRO A 1 91 ? -7.325 1.513 6.783 1.00 98.62 91 PRO A N 1
ATOM 667 C CA . PRO A 1 91 ? -6.213 1.825 5.886 1.00 98.62 91 PRO A CA 1
ATOM 668 C C . PRO A 1 91 ? -5.015 2.488 6.564 1.00 98.62 91 PRO A C 1
ATOM 670 O O . PRO A 1 91 ? -3.931 2.514 5.976 1.00 98.62 91 PRO A O 1
ATOM 673 N N . ILE A 1 92 ? -5.146 2.976 7.802 1.00 98.00 92 ILE A N 1
ATOM 674 C CA . ILE A 1 92 ? -3.983 3.459 8.550 1.00 98.00 92 ILE A CA 1
ATOM 675 C C . ILE A 1 92 ? -2.947 2.348 8.788 1.00 98.00 92 ILE A C 1
ATOM 677 O O . ILE A 1 92 ? -1.746 2.624 8.788 1.00 98.00 92 ILE A O 1
ATOM 681 N N . PHE A 1 93 ? -3.379 1.087 8.909 1.00 98.38 93 PHE A N 1
ATOM 682 C CA . PHE A 1 93 ? -2.465 -0.047 9.040 1.00 98.38 93 PHE A CA 1
ATOM 683 C C . PHE A 1 93 ? -1.752 -0.345 7.725 1.00 98.38 93 PHE A C 1
ATOM 685 O O . PHE A 1 93 ? -0.537 -0.532 7.737 1.00 98.38 93 PHE A O 1
ATOM 692 N N . ALA A 1 94 ? -2.458 -0.308 6.591 1.00 98.38 94 ALA A N 1
ATOM 693 C CA . ALA A 1 94 ? -1.828 -0.447 5.277 1.00 98.38 94 ALA A CA 1
ATOM 694 C C . ALA A 1 94 ? -0.746 0.617 5.078 1.00 98.38 94 ALA A C 1
ATOM 696 O O . ALA A 1 94 ? 0.383 0.300 4.709 1.00 98.38 94 ALA A O 1
ATOM 697 N N . LEU A 1 95 ? -1.046 1.871 5.426 1.00 98.44 95 LEU A N 1
ATOM 698 C CA . LEU A 1 95 ? -0.076 2.961 5.382 1.00 98.44 95 LEU A CA 1
ATOM 699 C C . LEU A 1 95 ? 1.130 2.709 6.310 1.00 98.44 95 LEU A C 1
ATOM 701 O O . LEU A 1 95 ? 2.274 2.937 5.911 1.00 98.44 95 LEU A O 1
ATOM 705 N N . ALA A 1 96 ? 0.899 2.228 7.535 1.00 98.31 96 ALA A N 1
ATOM 706 C CA . ALA A 1 96 ? 1.964 1.930 8.492 1.00 98.31 96 ALA A CA 1
ATOM 707 C C . ALA A 1 96 ? 2.893 0.804 8.002 1.00 98.31 96 ALA A C 1
ATOM 709 O O . ALA A 1 96 ? 4.116 0.944 8.073 1.00 98.31 96 ALA A O 1
ATOM 710 N N . PHE A 1 97 ? 2.334 -0.273 7.443 1.00 98.12 97 PHE A N 1
ATOM 711 C CA . PHE A 1 97 ? 3.115 -1.324 6.788 1.00 98.12 97 PHE A CA 1
ATOM 712 C C . PHE A 1 97 ? 3.859 -0.781 5.572 1.00 98.12 97 PHE A C 1
ATOM 714 O O . PHE A 1 97 ? 5.042 -1.060 5.412 1.00 98.12 97 PHE A O 1
ATOM 721 N N . PHE A 1 98 ? 3.221 0.064 4.759 1.00 98.12 98 PHE A N 1
ATOM 722 C CA . PHE A 1 98 ? 3.863 0.647 3.585 1.00 98.12 98 PHE A CA 1
ATOM 723 C C . PHE A 1 98 ? 5.113 1.450 3.967 1.00 98.12 98 PHE A C 1
ATOM 725 O O . PHE A 1 98 ? 6.168 1.354 3.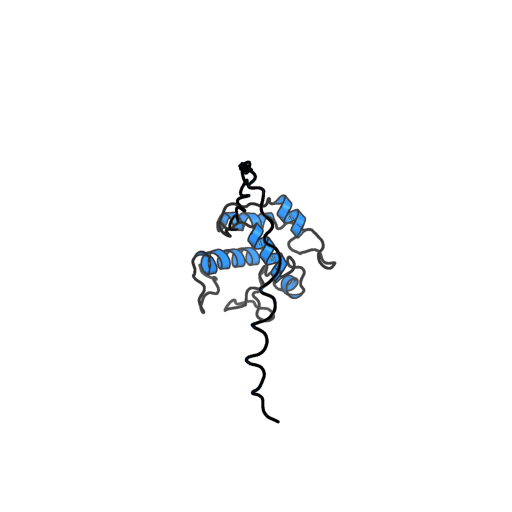331 1.00 98.12 98 PHE A O 1
ATOM 732 N N . ARG A 1 99 ? 5.021 2.217 5.060 1.00 97.94 99 ARG A N 1
ATOM 733 C CA . ARG A 1 99 ? 6.164 2.912 5.657 1.00 97.94 99 ARG A CA 1
ATOM 734 C C . ARG A 1 99 ? 7.258 1.932 6.068 1.00 97.94 99 ARG A C 1
ATOM 736 O O . ARG A 1 99 ? 8.413 2.134 5.704 1.00 97.94 99 ARG A O 1
ATOM 743 N N . GLN A 1 100 ? 6.897 0.930 6.866 1.00 97.81 100 GLN A N 1
ATOM 744 C CA . GLN A 1 100 ? 7.846 0.037 7.525 1.00 97.81 100 GLN A CA 1
ATOM 745 C C . GLN A 1 100 ? 8.564 -0.879 6.532 1.00 97.81 100 GLN A C 1
ATOM 747 O O . GLN A 1 100 ? 9.775 -1.056 6.629 1.00 97.81 100 GLN A O 1
ATOM 752 N N . GLU A 1 101 ? 7.828 -1.422 5.570 1.00 96.69 101 GLU A N 1
ATOM 753 C CA . GLU A 1 101 ? 8.343 -2.413 4.632 1.00 96.69 101 GLU A CA 1
ATOM 754 C C . GLU A 1 101 ? 9.068 -1.762 3.456 1.00 96.69 101 GLU A C 1
ATOM 756 O O . GLU A 1 101 ? 10.082 -2.274 2.985 1.00 96.69 101 GLU A O 1
ATOM 761 N N . SER A 1 102 ? 8.597 -0.613 2.967 1.00 95.38 102 SER A N 1
ATOM 762 C CA . SER A 1 102 ? 9.126 -0.065 1.713 1.00 95.38 102 SER A CA 1
ATOM 763 C C . SER A 1 102 ? 9.315 1.447 1.677 1.00 95.38 102 SER A C 1
ATOM 765 O O . SER A 1 102 ? 9.596 2.001 0.608 1.00 95.38 102 SER A O 1
ATOM 767 N N . THR A 1 103 ? 9.250 2.124 2.829 1.00 96.88 103 THR A N 1
ATOM 768 C CA . THR A 1 103 ? 9.328 3.592 2.926 1.00 96.88 103 THR A CA 1
ATOM 769 C C . THR A 1 103 ? 8.324 4.258 1.980 1.00 96.88 103 THR A C 1
ATOM 771 O O . THR A 1 103 ? 8.691 5.077 1.133 1.00 96.88 103 THR A O 1
ATOM 774 N N . TYR A 1 104 ? 7.061 3.832 2.059 1.00 97.75 104 TYR A N 1
ATOM 775 C CA . TYR A 1 104 ? 5.980 4.285 1.177 1.00 97.75 104 TYR A CA 1
ATOM 776 C C . TYR A 1 104 ? 6.272 4.050 -0.313 1.00 97.75 104 TYR A C 1
ATOM 778 O O . TYR A 1 104 ? 5.892 4.839 -1.170 1.00 97.75 104 TYR A O 1
ATOM 786 N N . GLY A 1 105 ? 7.013 2.990 -0.641 1.00 96.75 105 GLY A N 1
ATOM 787 C CA . GLY A 1 105 ? 7.340 2.648 -2.024 1.00 96.75 105 GLY A CA 1
ATOM 788 C C . GLY A 1 105 ? 8.526 3.413 -2.619 1.00 96.75 105 GLY A C 1
ATOM 789 O O . GLY A 1 105 ? 8.740 3.351 -3.828 1.00 96.75 105 GLY A O 1
ATOM 790 N N . THR A 1 106 ? 9.311 4.129 -1.806 1.00 97.19 106 THR A N 1
ATOM 791 C CA . THR A 1 106 ? 10.509 4.852 -2.283 1.00 97.19 106 THR A CA 1
ATOM 792 C C . THR A 1 106 ? 11.776 4.000 -2.300 1.00 97.19 106 THR A C 1
ATOM 794 O O . THR A 1 106 ? 12.732 4.350 -2.998 1.00 97.19 106 THR A O 1
ATOM 797 N N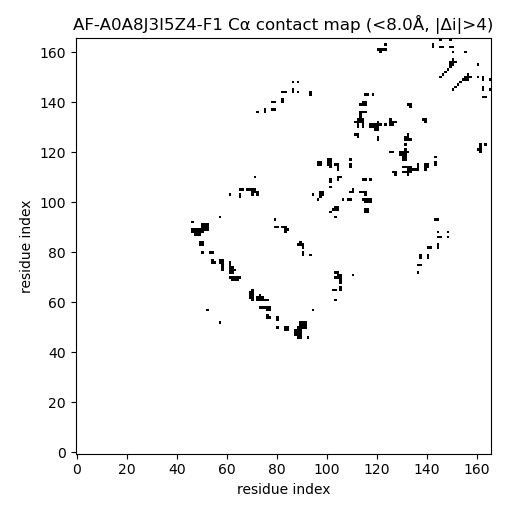 . SER A 1 107 ? 11.799 2.861 -1.598 1.00 95.06 107 SER A N 1
ATOM 798 C CA . SER A 1 107 ? 12.944 1.945 -1.662 1.00 95.06 107 SER A CA 1
ATOM 799 C C . SER A 1 107 ? 13.190 1.447 -3.101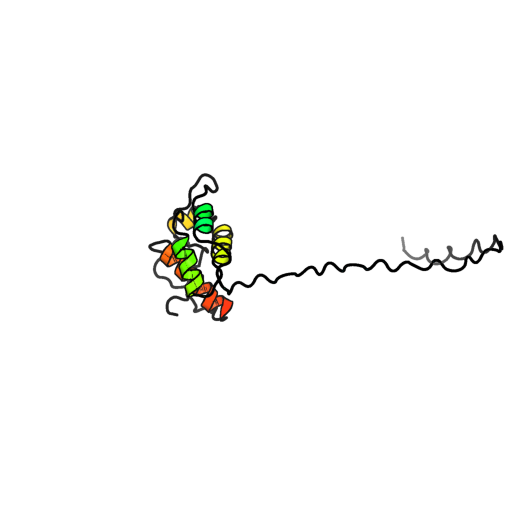 1.00 95.06 107 SER A C 1
ATOM 801 O O . SER A 1 107 ? 12.229 1.268 -3.857 1.00 95.06 107 SER A O 1
ATOM 803 N N . PRO A 1 108 ? 14.449 1.184 -3.512 1.00 94.06 108 PRO A N 1
ATOM 804 C CA . PRO A 1 108 ? 14.745 0.727 -4.873 1.00 94.06 108 PRO A CA 1
ATOM 805 C C . PRO A 1 108 ? 13.982 -0.538 -5.279 1.00 94.06 108 PRO A C 1
ATOM 807 O O . PRO A 1 108 ? 13.553 -0.654 -6.425 1.00 94.06 108 PRO A O 1
ATOM 810 N N . LEU A 1 109 ? 13.784 -1.463 -4.335 1.00 95.44 109 LEU A N 1
ATOM 811 C CA . LEU A 1 109 ? 13.004 -2.676 -4.552 1.00 95.44 109 LEU A CA 1
ATOM 812 C C . LEU A 1 109 ? 11.531 -2.341 -4.822 1.00 95.44 109 LEU A C 1
ATOM 814 O O . LEU A 1 109 ? 10.991 -2.750 -5.847 1.00 95.44 109 LEU A O 1
ATOM 818 N N . ALA A 1 110 ? 10.899 -1.539 -3.963 1.00 95.25 110 ALA A N 1
ATOM 819 C CA . ALA A 1 110 ? 9.482 -1.209 -4.095 1.00 95.25 110 ALA A CA 1
ATOM 820 C C . ALA A 1 110 ? 9.162 -0.344 -5.320 1.00 95.25 110 ALA A C 1
ATOM 822 O O . ALA A 1 110 ? 8.108 -0.504 -5.931 1.00 95.25 110 ALA A O 1
ATOM 823 N N . GLN A 1 111 ? 10.096 0.505 -5.759 1.00 95.19 111 GLN A N 1
ATOM 824 C CA . GLN A 1 111 ? 9.949 1.240 -7.017 1.00 95.19 111 GLN A CA 1
ATOM 825 C C . GLN A 1 111 ? 9.890 0.323 -8.248 1.00 95.19 111 GLN A C 1
ATOM 827 O O . GLN A 1 111 ? 9.334 0.734 -9.273 1.00 95.19 111 GLN A O 1
ATOM 832 N N . ARG A 1 112 ? 10.471 -0.882 -8.167 1.00 96.19 112 ARG A N 1
ATOM 833 C CA . ARG A 1 112 ? 10.430 -1.899 -9.229 1.00 96.19 112 ARG A CA 1
ATOM 834 C C . ARG A 1 112 ? 9.233 -2.831 -9.096 1.00 96.19 112 ARG A C 1
ATOM 836 O O . ARG A 1 112 ? 8.653 -3.193 -10.109 1.00 96.19 112 ARG A O 1
ATOM 843 N N . THR A 1 113 ? 8.898 -3.235 -7.876 1.00 97.12 113 THR A N 1
ATOM 844 C CA . THR A 1 113 ? 7.887 -4.269 -7.623 1.00 97.12 113 THR A CA 1
ATOM 845 C C . THR A 1 113 ? 6.474 -3.718 -7.450 1.00 97.12 113 THR A C 1
ATOM 847 O O . THR A 1 113 ? 5.527 -4.485 -7.582 1.00 97.12 113 THR A O 1
ATOM 850 N N . LEU A 1 114 ? 6.330 -2.425 -7.127 1.00 97.38 114 LEU A N 1
ATOM 851 C CA . LEU A 1 114 ? 5.063 -1.788 -6.730 1.00 97.38 114 LEU A CA 1
ATOM 852 C C . LEU A 1 114 ? 4.382 -2.504 -5.551 1.00 97.38 114 LEU A C 1
ATOM 854 O O . LEU A 1 114 ? 3.165 -2.510 -5.404 1.00 97.38 114 LEU A O 1
ATOM 858 N N . ASN A 1 115 ? 5.195 -3.124 -4.696 1.00 95.69 115 ASN A N 1
ATOM 859 C CA . ASN A 1 115 ? 4.761 -4.000 -3.621 1.00 95.69 115 ASN A CA 1
ATOM 860 C C . ASN A 1 115 ? 4.779 -3.257 -2.283 1.00 95.69 115 ASN A C 1
ATOM 862 O O . ASN A 1 115 ? 5.849 -2.981 -1.740 1.00 95.69 115 ASN A O 1
ATOM 866 N N . LEU A 1 116 ? 3.592 -2.953 -1.750 1.00 96.56 116 LEU A N 1
ATOM 867 C CA . LEU A 1 116 ? 3.427 -2.198 -0.506 1.00 96.56 116 LEU A CA 1
ATOM 868 C C . LEU A 1 116 ? 4.192 -2.830 0.665 1.00 96.56 116 LEU A C 1
ATOM 870 O O . LEU A 1 116 ? 4.932 -2.142 1.370 1.00 96.56 116 LEU A O 1
ATOM 874 N N . GLY A 1 117 ? 4.020 -4.142 0.843 1.00 94.12 117 GLY A N 1
ATOM 875 C CA . GLY A 1 117 ? 4.461 -4.883 2.025 1.00 94.12 117 GLY A CA 1
ATOM 876 C C . GLY A 1 117 ? 5.608 -5.861 1.785 1.00 94.12 117 GLY A C 1
ATOM 877 O O . GLY A 1 117 ? 5.741 -6.805 2.554 1.00 94.12 117 GLY A O 1
ATOM 878 N N . ASN A 1 118 ? 6.374 -5.715 0.694 1.00 94.19 118 ASN A N 1
ATOM 879 C CA . ASN A 1 118 ? 7.428 -6.664 0.299 1.00 94.19 118 ASN A CA 1
ATOM 880 C C . ASN A 1 118 ? 6.978 -8.140 0.368 1.00 94.19 118 ASN A C 1
ATOM 882 O O . ASN A 1 118 ? 7.705 -9.032 0.815 1.00 94.19 118 ASN A O 1
ATOM 886 N N . MET A 1 119 ? 5.760 -8.416 -0.099 1.00 92.62 119 MET A N 1
ATOM 887 C CA . MET A 1 119 ? 5.204 -9.767 -0.127 1.00 92.62 119 MET A CA 1
ATOM 888 C C . MET A 1 119 ? 6.054 -10.690 -1.008 1.00 92.62 119 MET A C 1
ATOM 890 O O . MET A 1 119 ? 6.467 -10.320 -2.114 1.00 92.62 119 MET A O 1
ATOM 894 N N . ARG A 1 120 ? 6.322 -11.906 -0.522 1.00 90.81 120 ARG A N 1
ATOM 895 C CA . ARG A 1 120 ? 7.193 -12.882 -1.197 1.00 90.81 120 ARG A CA 1
ATOM 896 C C . ARG A 1 120 ? 6.480 -13.547 -2.366 1.00 90.81 120 ARG A C 1
ATOM 898 O O . ARG A 1 120 ? 5.285 -13.816 -2.298 1.00 90.81 120 ARG A O 1
ATOM 905 N N . CYS A 1 121 ? 7.250 -13.850 -3.409 1.00 87.31 121 CYS A N 1
ATOM 906 C CA . CYS A 1 121 ? 6.793 -14.429 -4.671 1.00 87.31 121 CYS A CA 1
ATOM 907 C C . CYS A 1 121 ? 5.812 -15.596 -4.480 1.00 87.31 121 CYS A C 1
ATOM 909 O O . CYS A 1 121 ? 4.744 -15.579 -5.068 1.00 87.31 121 CYS A O 1
ATOM 911 N N . ALA A 1 122 ? 6.146 -16.568 -3.622 1.00 79.62 122 ALA A N 1
ATOM 912 C CA . ALA A 1 122 ? 5.248 -17.623 -3.135 1.00 79.62 122 ALA A CA 1
ATOM 913 C C . ALA A 1 122 ? 4.346 -18.302 -4.197 1.00 79.62 122 ALA A C 1
ATOM 915 O O . ALA A 1 122 ? 3.240 -18.690 -3.867 1.00 79.62 122 ALA A O 1
ATOM 916 N N . GLY A 1 123 ? 4.784 -18.457 -5.454 1.00 76.06 123 GLY A N 1
ATOM 917 C CA . GLY A 1 123 ? 3.973 -19.061 -6.530 1.00 76.06 123 GLY A CA 1
ATOM 918 C C . GLY A 1 123 ? 3.264 -18.070 -7.468 1.00 76.06 123 GLY A C 1
ATOM 919 O O . GLY A 1 123 ? 2.558 -18.491 -8.385 1.00 76.06 123 GLY A O 1
ATOM 920 N N . TYR A 1 124 ? 3.466 -16.761 -7.295 1.00 80.00 124 TYR A N 1
ATOM 921 C CA . TYR A 1 124 ? 3.097 -15.751 -8.291 1.00 80.00 124 TYR A CA 1
ATOM 922 C C . TYR A 1 124 ? 4.015 -15.840 -9.516 1.00 80.00 124 TYR A C 1
ATOM 924 O O . TYR A 1 124 ? 5.184 -16.208 -9.413 1.00 80.00 124 TYR A O 1
ATOM 932 N N . ALA A 1 125 ? 3.469 -15.506 -10.687 1.00 79.19 125 ALA A N 1
ATOM 933 C CA . ALA A 1 125 ? 4.165 -15.663 -11.963 1.00 79.19 125 ALA A CA 1
ATOM 934 C C . ALA A 1 125 ? 5.288 -14.632 -12.164 1.00 79.19 125 ALA A C 1
ATOM 936 O O . ALA A 1 125 ? 6.320 -14.951 -12.752 1.00 79.19 125 ALA A O 1
ATOM 937 N N . THR A 1 126 ? 5.095 -13.409 -11.665 1.00 89.69 126 THR A N 1
ATOM 938 C CA . THR A 1 126 ? 6.029 -12.297 -11.868 1.00 89.69 126 THR A CA 1
ATOM 939 C C . THR A 1 126 ? 6.712 -11.945 -10.561 1.00 89.69 126 THR A C 1
ATOM 941 O O . THR A 1 126 ? 6.069 -11.507 -9.603 1.00 89.69 126 THR A O 1
ATOM 944 N N . CYS A 1 127 ? 8.031 -12.127 -10.522 1.00 92.19 127 CYS A N 1
ATOM 945 C CA . CYS A 1 127 ? 8.818 -11.910 -9.320 1.00 92.19 127 CYS A CA 1
ATOM 946 C C . CYS A 1 127 ? 10.159 -11.253 -9.631 1.00 92.19 127 CYS A C 1
ATOM 948 O O . CYS A 1 127 ? 10.786 -11.528 -10.652 1.00 92.19 127 CYS A O 1
ATOM 950 N N . TYR A 1 128 ? 10.613 -10.407 -8.713 1.00 95.50 128 TYR A N 1
ATOM 951 C CA . TYR A 1 128 ? 11.907 -9.740 -8.771 1.00 95.50 128 TYR A CA 1
ATOM 952 C C . TYR A 1 128 ? 12.594 -9.916 -7.420 1.00 95.50 128 TYR A C 1
ATOM 954 O O . TYR A 1 128 ? 12.019 -9.592 -6.382 1.00 95.50 128 TYR A O 1
ATOM 962 N N . GLU A 1 129 ? 13.791 -10.508 -7.423 1.00 94.25 129 GLU A N 1
ATOM 963 C CA . GLU A 1 129 ? 14.577 -10.786 -6.206 1.00 94.25 129 GLU A CA 1
ATOM 964 C C . GLU A 1 129 ? 13.784 -11.526 -5.099 1.00 94.25 129 GLU A C 1
ATOM 966 O O . GLU A 1 129 ? 13.982 -11.324 -3.902 1.00 94.25 129 GLU A O 1
ATOM 971 N N . GLY A 1 130 ? 12.862 -12.412 -5.495 1.00 91.56 130 GLY A N 1
ATOM 972 C CA . GLY A 1 130 ? 12.036 -13.205 -4.573 1.00 91.56 130 GLY A CA 1
ATOM 973 C C . GLY A 1 130 ? 10.789 -12.493 -4.032 1.00 91.56 130 GLY A C 1
ATOM 974 O O . GLY A 1 130 ? 10.051 -13.079 -3.235 1.00 91.56 130 GLY A O 1
ATOM 975 N N . PHE A 1 131 ? 10.511 -11.271 -4.482 1.00 94.38 131 PHE A N 1
ATOM 976 C CA . PHE A 1 131 ? 9.317 -10.497 -4.141 1.00 94.38 131 PHE A CA 1
ATOM 977 C C . PHE A 1 131 ? 8.316 -10.486 -5.296 1.00 94.38 131 PHE A C 1
ATOM 979 O O . PHE A 1 131 ? 8.721 -10.524 -6.459 1.00 94.38 131 PHE A O 1
ATOM 986 N N . ARG A 1 132 ? 7.016 -10.440 -4.977 1.00 93.44 132 ARG A N 1
ATOM 987 C CA . ARG A 1 132 ? 5.946 -10.269 -5.976 1.00 93.44 132 ARG A CA 1
ATOM 988 C C . ARG A 1 132 ? 6.119 -8.926 -6.680 1.00 93.44 132 ARG A C 1
ATOM 990 O O . ARG A 1 132 ? 6.474 -7.946 -6.020 1.00 93.44 132 ARG A O 1
ATOM 997 N N . VAL A 1 133 ? 5.871 -8.906 -7.985 1.00 95.12 133 VAL A N 1
ATOM 998 C CA . VAL A 1 133 ? 5.848 -7.704 -8.828 1.00 95.12 133 VAL A CA 1
ATOM 999 C C . VAL A 1 133 ? 4.431 -7.520 -9.348 1.00 95.12 133 VAL A C 1
ATOM 1001 O O . VAL A 1 133 ? 3.861 -8.469 -9.884 1.00 95.12 133 VAL A O 1
ATOM 1004 N N . TYR A 1 134 ? 3.909 -6.306 -9.227 1.00 95.69 134 TYR A N 1
ATOM 1005 C CA . TYR A 1 134 ? 2.568 -5.944 -9.674 1.00 95.69 134 TYR A CA 1
ATOM 1006 C C . TYR A 1 134 ? 2.620 -5.018 -10.886 1.00 95.69 134 TYR A C 1
ATOM 1008 O O . TYR A 1 134 ? 3.608 -4.304 -11.087 1.00 95.69 134 TYR A O 1
ATOM 1016 N N . ALA A 1 135 ? 1.566 -5.043 -11.702 1.00 95.81 135 ALA A N 1
ATOM 1017 C CA . ALA A 1 135 ? 1.453 -4.179 -12.873 1.00 95.81 135 ALA A CA 1
ATOM 1018 C C . ALA A 1 135 ? 1.280 -2.706 -12.472 1.00 95.81 135 ALA A C 1
ATOM 1020 O O . ALA A 1 135 ? 1.848 -1.813 -13.106 1.00 95.81 135 ALA A O 1
ATOM 1021 N N . ASP A 1 136 ? 0.541 -2.468 -11.390 1.00 96.38 136 ASP A N 1
ATOM 1022 C CA . ASP A 1 136 ? 0.325 -1.159 -10.793 1.00 96.38 136 ASP A CA 1
ATOM 1023 C C . ASP A 1 136 ? 0.250 -1.243 -9.256 1.00 96.38 136 ASP A C 1
ATOM 1025 O O . ASP A 1 136 ? 0.354 -2.311 -8.647 1.00 96.38 136 ASP A O 1
ATOM 1029 N N . LEU A 1 137 ? 0.131 -0.082 -8.611 1.00 96.75 137 LEU A N 1
ATOM 1030 C CA . LEU A 1 137 ? 0.029 -0.002 -7.155 1.00 96.75 137 LEU A CA 1
ATOM 1031 C C . LEU A 1 137 ? -1.296 -0.548 -6.623 1.00 96.75 137 LEU A C 1
ATOM 1033 O O . LEU A 1 137 ? -1.303 -1.084 -5.520 1.00 96.75 137 LEU A O 1
ATOM 1037 N N . ALA A 1 138 ? -2.393 -0.424 -7.374 1.00 96.81 138 ALA A N 1
ATOM 1038 C CA . ALA A 1 138 ? -3.706 -0.871 -6.926 1.00 96.81 138 ALA A CA 1
ATOM 1039 C C . ALA A 1 138 ? -3.742 -2.400 -6.792 1.00 96.81 138 ALA A C 1
ATOM 1041 O O . ALA A 1 138 ? -4.226 -2.913 -5.785 1.00 96.81 138 ALA A O 1
ATOM 1042 N N . GLU A 1 139 ? -3.142 -3.126 -7.739 1.00 95.94 139 GLU A N 1
ATOM 1043 C CA . GLU A 1 139 ? -2.955 -4.575 -7.648 1.00 95.94 139 GLU A CA 1
ATOM 1044 C C . GLU A 1 139 ? -2.106 -4.948 -6.418 1.00 95.94 139 GLU A C 1
ATOM 1046 O O . GLU A 1 139 ? -2.476 -5.840 -5.650 1.00 95.94 139 GLU A O 1
ATOM 1051 N N . GLY A 1 140 ? -1.014 -4.217 -6.169 1.00 95.75 140 GLY A N 1
ATOM 1052 C CA . GLY A 1 140 ? -0.160 -4.436 -5.000 1.00 95.75 140 GLY A CA 1
ATOM 1053 C C . GLY A 1 140 ? -0.830 -4.116 -3.660 1.00 95.75 140 GLY A C 1
ATOM 1054 O O . GLY A 1 140 ? -0.576 -4.804 -2.668 1.00 95.75 140 GLY A O 1
ATOM 1055 N N . TYR A 1 141 ? -1.695 -3.101 -3.614 1.00 98.00 141 TYR A N 1
ATOM 1056 C CA . TYR A 1 141 ? -2.514 -2.780 -2.444 1.00 98.00 141 TYR A CA 1
ATOM 1057 C C . TYR A 1 141 ? -3.553 -3.863 -2.197 1.00 98.00 141 TYR A C 1
ATOM 1059 O O . TYR A 1 141 ? -3.649 -4.362 -1.077 1.00 98.00 141 TYR A O 1
ATOM 1067 N N . ASN A 1 142 ? -4.291 -4.255 -3.236 1.00 96.94 142 ASN A N 1
ATOM 1068 C CA . ASN A 1 142 ? -5.316 -5.285 -3.141 1.00 96.94 142 ASN A CA 1
ATOM 1069 C C . ASN A 1 142 ? -4.726 -6.596 -2.612 1.00 96.94 142 ASN A C 1
ATOM 1071 O O . ASN A 1 142 ? -5.266 -7.189 -1.682 1.00 96.94 142 ASN A O 1
ATOM 1075 N N . ASP A 1 143 ? -3.566 -7.010 -3.130 1.00 94.50 143 ASP A N 1
ATOM 1076 C CA . ASP A 1 143 ? -2.924 -8.244 -2.681 1.00 94.50 143 ASP A CA 1
ATOM 1077 C C . ASP A 1 143 ? -2.463 -8.177 -1.214 1.00 94.50 143 ASP A C 1
ATOM 1079 O O . ASP A 1 143 ? -2.534 -9.173 -0.491 1.00 94.50 143 ASP A O 1
ATOM 1083 N N . TRP A 1 144 ? -2.050 -6.994 -0.739 1.00 95.94 144 TRP A N 1
ATOM 1084 C CA . TRP A 1 144 ? -1.745 -6.786 0.677 1.00 95.94 144 TRP A CA 1
ATOM 1085 C C . TRP A 1 144 ? -2.999 -6.892 1.546 1.00 95.94 144 TRP A C 1
ATOM 1087 O O . TRP A 1 144 ? -2.990 -7.628 2.531 1.00 95.94 144 TRP A O 1
ATOM 1097 N N . TYR A 1 145 ? -4.087 -6.208 1.178 1.00 97.38 145 TYR A N 1
ATOM 1098 C CA . TYR A 1 145 ? -5.342 -6.268 1.932 1.00 97.38 145 TYR A CA 1
ATOM 1099 C C . TYR A 1 145 ? -5.888 -7.688 2.006 1.00 97.38 145 TYR A C 1
ATOM 1101 O O . TYR A 1 145 ? -6.247 -8.153 3.087 1.00 97.38 145 TYR A O 1
ATOM 1109 N N . ARG A 1 146 ? -5.847 -8.407 0.884 1.00 93.62 146 ARG A N 1
ATOM 1110 C CA . ARG A 1 146 ? -6.226 -9.813 0.805 1.00 93.62 146 ARG A CA 1
ATOM 1111 C C . ARG A 1 146 ? -5.383 -10.691 1.726 1.00 93.62 146 ARG A C 1
ATOM 1113 O O . ARG A 1 146 ? -5.932 -11.502 2.466 1.00 93.62 146 ARG A O 1
ATOM 1120 N N . LEU A 1 147 ? -4.061 -10.501 1.745 1.00 92.94 147 LEU A N 1
ATOM 1121 C CA . LEU A 1 147 ? -3.180 -11.221 2.667 1.00 92.94 147 LEU A CA 1
ATOM 1122 C C . LEU A 1 147 ? -3.527 -10.937 4.134 1.00 92.94 147 LEU A C 1
ATOM 1124 O O . LEU A 1 147 ? -3.548 -11.860 4.945 1.00 92.94 147 LEU A O 1
ATOM 1128 N N . ILE A 1 148 ? -3.786 -9.681 4.496 1.00 95.38 148 ILE A N 1
ATOM 1129 C CA . ILE A 1 148 ? -4.128 -9.336 5.880 1.00 95.38 148 ILE A CA 1
ATOM 1130 C C . ILE A 1 148 ? -5.492 -9.903 6.267 1.00 95.38 148 ILE A C 1
ATOM 1132 O O . ILE A 1 148 ? -5.596 -10.517 7.327 1.00 95.38 148 ILE A O 1
ATOM 1136 N N . ALA A 1 149 ? -6.509 -9.754 5.420 1.00 95.00 149 ALA A N 1
ATOM 1137 C CA . ALA A 1 149 ? -7.857 -10.239 5.692 1.00 95.00 149 ALA A CA 1
ATOM 1138 C C . ALA A 1 149 ? -7.899 -11.771 5.794 1.00 95.00 149 ALA A C 1
ATOM 1140 O O . ALA A 1 149 ? -8.249 -12.327 6.832 1.00 95.00 149 ALA A O 1
ATOM 1141 N N . HIS A 1 150 ? -7.479 -12.468 4.744 1.00 91.31 150 HIS A N 1
ATOM 1142 C CA . HIS A 1 150 ? -7.587 -13.924 4.685 1.00 91.31 150 HIS A CA 1
ATOM 1143 C C . HIS A 1 150 ? -6.474 -14.598 5.485 1.00 91.31 150 HIS A C 1
ATOM 1145 O O . HIS A 1 150 ? -6.720 -15.438 6.347 1.00 91.31 150 HIS A O 1
ATOM 1151 N N . GLY A 1 151 ? -5.227 -14.182 5.273 1.00 90.00 151 GLY A N 1
ATOM 1152 C CA . GLY A 1 151 ? -4.089 -14.774 5.964 1.00 90.00 151 GLY A CA 1
ATOM 1153 C C . GLY A 1 151 ? -4.137 -14.529 7.470 1.00 90.00 151 GLY A C 1
ATOM 1154 O O . GLY A 1 151 ? -4.171 -15.476 8.254 1.00 90.00 151 GLY A O 1
ATOM 1155 N N . TYR A 1 152 ? -4.122 -13.265 7.891 1.00 92.06 152 TYR A N 1
ATOM 1156 C CA . TYR A 1 152 ? -3.890 -12.925 9.298 1.00 92.06 152 TYR A CA 1
ATOM 1157 C C . TYR A 1 152 ? -5.170 -12.790 10.123 1.00 92.06 152 TYR A C 1
ATOM 1159 O O . TYR A 1 152 ? -5.208 -13.297 11.241 1.00 92.06 152 TYR A O 1
ATOM 1167 N N . VAL A 1 153 ? -6.207 -12.130 9.602 1.00 94.19 153 VAL A N 1
ATOM 1168 C CA . VAL A 1 153 ? -7.466 -11.933 10.337 1.00 94.19 153 VAL A CA 1
ATOM 1169 C C . VAL A 1 153 ? -8.276 -13.230 10.384 1.00 94.19 153 VAL A C 1
ATOM 1171 O O . VAL A 1 153 ? -8.707 -13.624 11.467 1.00 94.19 153 VAL A O 1
ATOM 1174 N N . ASN A 1 154 ? -8.419 -13.938 9.259 1.00 92.25 154 ASN A N 1
ATOM 1175 C CA . ASN A 1 154 ? -9.131 -15.222 9.222 1.00 92.25 154 ASN A CA 1
ATOM 1176 C C . ASN A 1 154 ? -8.249 -16.426 9.601 1.00 92.25 154 ASN A C 1
ATOM 1178 O O . ASN A 1 154 ? -8.766 -17.521 9.822 1.00 92.25 154 ASN A O 1
ATOM 1182 N N . GLY A 1 155 ? -6.928 -16.244 9.705 1.00 89.38 155 GLY A N 1
ATOM 1183 C CA . GLY A 1 155 ? -5.997 -17.305 10.099 1.00 89.38 155 GLY A CA 1
ATOM 1184 C C . GLY A 1 155 ? -5.673 -18.311 8.989 1.00 89.38 155 GLY A C 1
ATOM 1185 O O . GLY A 1 155 ? -5.300 -19.444 9.284 1.00 89.38 155 GLY A O 1
ATOM 1186 N N . GLU A 1 156 ? -5.797 -17.924 7.718 1.00 85.62 156 GLU A N 1
ATOM 1187 C CA . GLU A 1 156 ? -5.597 -18.796 6.553 1.00 85.62 156 GLU A CA 1
ATOM 1188 C C . GLU A 1 156 ? -4.145 -18.776 6.023 1.00 85.62 156 GLU A C 1
ATOM 1190 O O . GLU A 1 156 ? -3.875 -19.217 4.901 1.00 85.62 156 GLU A O 1
ATOM 1195 N N . VAL A 1 157 ? -3.171 -18.279 6.804 1.00 80.81 157 VAL A N 1
ATOM 1196 C CA . VAL A 1 157 ? -1.749 -18.407 6.437 1.00 80.81 157 VAL A CA 1
ATOM 1197 C C . VAL A 1 157 ? -1.363 -19.886 6.404 1.00 80.81 157 VAL A C 1
ATOM 1199 O O . VAL A 1 157 ? -1.316 -20.568 7.426 1.00 80.81 157 VAL A O 1
ATOM 1202 N N . SER A 1 158 ? -1.006 -20.372 5.218 1.00 71.00 158 SER A N 1
ATOM 1203 C CA . SER A 1 158 ? -0.502 -21.727 5.004 1.00 71.00 158 SER A CA 1
ATOM 1204 C C . SER A 1 158 ? 0.729 -21.712 4.098 1.00 71.00 158 SER A C 1
ATOM 1206 O O . SER A 1 158 ? 1.021 -20.720 3.426 1.00 71.00 158 SER A O 1
ATOM 1208 N N . SER A 1 159 ? 1.442 -22.840 4.025 1.00 65.00 159 SER A N 1
ATOM 1209 C CA . SER A 1 159 ? 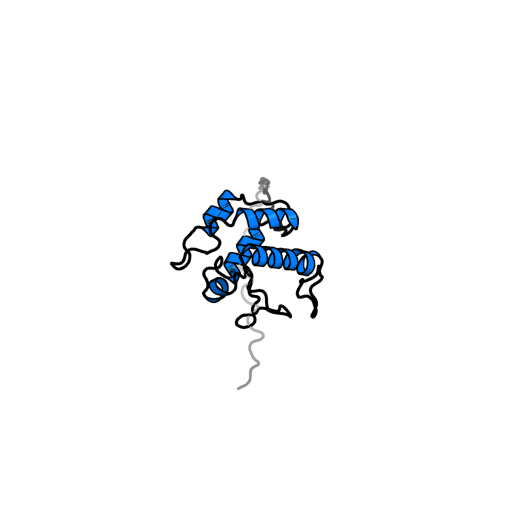2.524 -23.042 3.046 1.00 65.00 159 SER A CA 1
ATOM 1210 C C . SER A 1 159 ? 2.050 -22.939 1.588 1.00 65.00 159 SER A C 1
ATOM 1212 O O . SER A 1 159 ? 2.875 -22.850 0.682 1.00 65.00 159 SER A O 1
ATOM 1214 N N . GLN A 1 160 ? 0.732 -22.946 1.376 1.00 53.66 160 GLN A N 1
ATOM 1215 C CA . GLN A 1 160 ? 0.035 -22.907 0.095 1.00 53.66 160 GLN A CA 1
ATOM 1216 C C . GLN A 1 160 ? -0.762 -21.617 -0.094 1.00 53.66 160 GLN A C 1
ATOM 1218 O O . GLN A 1 160 ? -1.576 -21.572 -1.005 1.00 53.66 160 GLN A O 1
ATOM 1223 N N . CYS A 1 161 ? -0.563 -20.591 0.741 1.00 58.72 161 CYS A N 1
ATOM 1224 C CA . CYS A 1 161 ? -1.265 -19.317 0.622 1.00 58.72 161 CYS A CA 1
ATOM 1225 C C . CYS A 1 161 ? -0.343 -18.231 0.021 1.00 58.72 161 CYS A C 1
ATOM 1227 O O . CYS A 1 161 ? 0.076 -17.303 0.716 1.00 58.72 161 CYS A O 1
ATOM 1229 N N . PRO A 1 162 ? -0.007 -18.263 -1.286 1.00 61.34 162 PRO A N 1
ATOM 1230 C CA . PRO A 1 162 ? -0.212 -17.047 -2.042 1.00 61.34 162 PRO A CA 1
ATOM 1231 C C . PRO A 1 162 ? -1.728 -16.865 -2.058 1.00 61.34 162 PRO A C 1
ATOM 1233 O O . PRO A 1 162 ? -2.409 -17.713 -2.619 1.00 61.34 162 PRO A O 1
ATOM 1236 N N . CYS A 1 163 ? -2.295 -15.859 -1.403 1.00 64.12 163 CYS A N 1
ATOM 1237 C CA . CYS A 1 163 ? -3.748 -15.659 -1.364 1.00 64.12 163 CYS A CA 1
ATOM 1238 C C . CYS A 1 163 ? -4.330 -15.317 -2.755 1.00 64.12 163 CYS A C 1
ATOM 1240 O O . CYS A 1 163 ? -5.152 -14.435 -2.852 1.00 64.12 163 CYS A O 1
ATOM 1242 N N . LYS A 1 164 ? -3.873 -15.936 -3.846 1.00 56.59 164 LYS A N 1
ATOM 1243 C CA . LYS A 1 164 ? -4.043 -15.540 -5.237 1.00 56.59 164 LYS A CA 1
ATOM 1244 C C . LYS A 1 164 ? -5.472 -15.735 -5.740 1.00 56.59 164 LYS A C 1
ATOM 1246 O O . LYS A 1 164 ? -5.887 -14.956 -6.594 1.00 56.59 164 LYS A O 1
ATOM 1251 N N . ASP A 1 165 ? -6.199 -16.695 -5.166 1.00 55.09 165 ASP A N 1
ATOM 1252 C CA . ASP A 1 165 ? -7.492 -17.184 -5.666 1.00 55.09 165 ASP A CA 1
ATOM 1253 C C . ASP A 1 165 ? -8.603 -17.223 -4.587 1.00 55.09 165 ASP A C 1
ATOM 1255 O O . ASP A 1 165 ? -9.606 -17.913 -4.776 1.00 55.09 165 ASP A O 1
ATOM 1259 N N . VAL A 1 166 ? -8.417 -16.521 -3.458 1.00 51.62 166 VAL A N 1
ATOM 1260 C CA . VAL A 1 166 ? -9.491 -16.216 -2.484 1.00 51.62 166 VAL A CA 1
ATOM 1261 C C . VAL A 1 166 ? -10.202 -14.923 -2.845 1.00 51.62 166 VAL A C 1
ATOM 1263 O O . VAL A 1 166 ? -9.497 -13.982 -3.290 1.00 51.62 166 VAL A O 1
#